Protein AF-A0A3C1W9D3-F1 (afdb_monomer)

Foldseek 3Di:
DDDDPVQVVQADVVLLVVLVVQCVVCVVVVNNVVSVVSSVVSVVVSVVRSVVVVVVVVVVVVVVVVPDPDDDDDDDDDDDDDDDDDDDDDDDDDDDDDDDDDDDDD

Nearest PDB structures (foldseek):
  2rn7-assembly1_A  TM=2.521E-01  e=1.476E+00  Shigella flexneri

Solvent-accessible surface area (backbone atoms only — not comparable to full-atom values): 7066 Å² total; per-residue (Å²): 139,81,84,55,80,91,45,56,90,51,52,58,66,68,60,56,50,48,43,50,51,50,30,52,50,23,47,74,72,71,39,44,70,60,20,50,56,49,35,54,50,53,50,49,53,50,50,51,50,25,49,54,52,52,52,53,53,55,49,54,55,52,56,61,62,70,68,61,76,79,91,77,81,90,81,89,84,89,84,82,86,86,75,90,84,82,82,77,91,81,90,80,92,83,82,88,88,85,89,86,83,92,80,91,79,134

Structure (mmCIF, N/CA/C/O backbone):
data_AF-A0A3C1W9D3-F1
#
_entry.id   AF-A0A3C1W9D3-F1
#
loop_
_atom_site.group_PDB
_atom_site.id
_atom_site.type_symbol
_atom_site.label_atom_id
_atom_site.label_alt_id
_atom_site.label_comp_id
_atom_site.label_asym_id
_atom_site.label_entity_id
_atom_site.label_seq_id
_atom_site.pdbx_PDB_ins_code
_atom_site.Cartn_x
_atom_site.Cartn_y
_atom_site.Cartn_z
_atom_site.occupancy
_atom_site.B_iso_or_equiv
_atom_site.auth_seq_id
_atom_site.auth_comp_id
_atom_site.auth_asym_id
_atom_site.auth_atom_id
_atom_site.pdbx_PDB_model_num
ATOM 1 N N . LEU A 1 1 ? -1.268 -9.320 5.713 1.00 67.69 1 LEU A N 1
ATOM 2 C CA . LEU A 1 1 ? -1.474 -8.924 4.299 1.00 67.69 1 LEU A CA 1
ATOM 3 C C . LEU A 1 1 ? -0.193 -9.245 3.542 1.00 67.69 1 LEU A C 1
ATOM 5 O O . LEU A 1 1 ? 0.868 -9.074 4.123 1.00 67.69 1 LEU A O 1
ATOM 9 N N . THR A 1 2 ? -0.279 -9.758 2.315 1.00 77.75 2 THR A N 1
ATOM 10 C CA . THR A 1 2 ? 0.886 -10.221 1.535 1.00 77.75 2 THR A CA 1
ATOM 11 C C . THR A 1 2 ? 0.907 -9.552 0.167 1.00 77.75 2 THR A C 1
ATOM 13 O O . THR A 1 2 ? -0.146 -9.408 -0.456 1.00 77.75 2 THR A O 1
ATOM 16 N N . SER A 1 3 ? 2.089 -9.179 -0.318 1.00 80.25 3 SER A N 1
ATOM 17 C CA . SER A 1 3 ? 2.308 -8.875 -1.733 1.00 80.25 3 SER A CA 1
ATOM 18 C C . SER A 1 3 ? 2.453 -10.180 -2.524 1.00 80.25 3 SER A C 1
ATOM 20 O O . SER A 1 3 ? 2.850 -11.212 -1.988 1.00 80.25 3 SER A O 1
ATOM 22 N N . GLY A 1 4 ? 2.075 -10.163 -3.802 1.00 84.06 4 GLY A N 1
ATOM 23 C CA . GLY A 1 4 ? 2.367 -11.277 -4.706 1.00 84.06 4 GLY A CA 1
ATOM 24 C C . GLY A 1 4 ? 3.779 -11.161 -5.282 1.00 84.06 4 GLY A C 1
ATOM 25 O O . GLY A 1 4 ? 4.247 -10.045 -5.512 1.00 84.06 4 GLY A O 1
ATOM 26 N N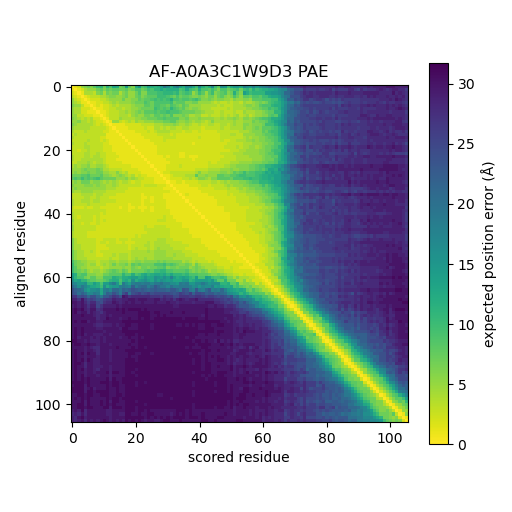 . TYR A 1 5 ? 4.406 -12.295 -5.612 1.00 83.56 5 TYR A N 1
ATOM 27 C CA . TYR A 1 5 ? 5.767 -12.373 -6.175 1.00 83.56 5 TYR A CA 1
ATOM 28 C C . TYR A 1 5 ? 6.025 -11.433 -7.364 1.00 83.56 5 TYR A C 1
ATOM 30 O O . TYR A 1 5 ? 7.128 -10.930 -7.533 1.00 83.56 5 TYR A O 1
ATOM 38 N N . ALA A 1 6 ? 5.009 -11.152 -8.187 1.00 83.94 6 ALA A N 1
ATOM 39 C CA . ALA A 1 6 ? 5.139 -10.248 -9.332 1.00 83.94 6 ALA A CA 1
ATOM 40 C C . ALA A 1 6 ? 5.396 -8.778 -8.943 1.00 83.94 6 ALA A C 1
ATOM 42 O O . ALA A 1 6 ? 5.896 -8.006 -9.758 1.00 83.94 6 ALA A O 1
ATOM 43 N N . LEU A 1 7 ? 5.024 -8.381 -7.724 1.00 83.25 7 LEU A N 1
ATOM 44 C CA . LEU A 1 7 ? 5.161 -7.014 -7.225 1.00 83.25 7 LEU A CA 1
ATOM 45 C C . LEU A 1 7 ? 6.369 -6.843 -6.298 1.00 83.25 7 LEU A C 1
ATOM 47 O O . LEU A 1 7 ? 6.851 -5.723 -6.169 1.00 83.25 7 LEU A O 1
ATOM 51 N N . GLU A 1 8 ? 6.874 -7.921 -5.689 1.00 86.38 8 GLU A N 1
ATOM 52 C CA . GLU A 1 8 ? 8.017 -7.882 -4.759 1.00 86.38 8 GLU A CA 1
ATOM 53 C C . GLU A 1 8 ? 9.234 -7.099 -5.280 1.00 86.38 8 GLU A C 1
ATOM 55 O O . GLU A 1 8 ? 9.779 -6.318 -4.505 1.00 86.38 8 GLU A O 1
ATOM 60 N N . PRO A 1 9 ? 9.641 -7.200 -6.565 1.00 85.69 9 PRO A N 1
ATOM 61 C CA . PRO A 1 9 ? 10.801 -6.455 -7.059 1.00 85.69 9 PRO A CA 1
ATOM 62 C C . PRO A 1 9 ? 10.592 -4.937 -7.141 1.00 85.69 9 PRO A C 1
ATOM 64 O O . PRO A 1 9 ? 11.556 -4.194 -7.304 1.00 85.69 9 PRO A O 1
ATOM 67 N N . PHE A 1 10 ? 9.339 -4.476 -7.105 1.00 84.19 10 PHE A N 1
ATOM 68 C CA . PHE A 1 10 ? 8.967 -3.083 -7.367 1.00 84.19 10 PHE A CA 1
ATOM 69 C C . PHE A 1 10 ? 8.366 -2.379 -6.151 1.00 84.19 10 PHE A C 1
ATOM 71 O O . PHE A 1 10 ? 8.265 -1.152 -6.142 1.00 84.19 10 PHE A O 1
ATOM 78 N N . LEU A 1 11 ? 7.932 -3.138 -5.146 1.00 85.62 11 LEU A N 1
ATOM 79 C CA . LEU A 1 11 ? 7.451 -2.593 -3.886 1.00 85.62 11 LEU A CA 1
ATOM 80 C C . LEU A 1 11 ? 8.640 -2.304 -2.977 1.00 85.62 11 LEU A C 1
ATOM 82 O O . LEU A 1 11 ? 9.527 -3.135 -2.824 1.00 85.62 11 LEU A O 1
ATOM 86 N N . VAL A 1 12 ? 8.619 -1.139 -2.335 1.00 87.62 12 VAL A N 1
ATOM 87 C CA . VAL A 1 12 ? 9.538 -0.824 -1.239 1.00 87.62 12 VAL A CA 1
ATOM 88 C C . VAL A 1 12 ? 8.990 -1.508 0.019 1.00 87.62 12 VAL A C 1
ATOM 90 O O . VAL A 1 12 ? 7.908 -1.110 0.471 1.00 87.62 12 VAL A O 1
ATOM 93 N N . PRO A 1 13 ? 9.663 -2.541 0.567 1.00 87.06 13 PRO A N 1
ATOM 94 C CA . PRO A 1 13 ? 9.137 -3.317 1.691 1.00 87.06 13 PRO A CA 1
ATOM 95 C C . PRO A 1 13 ? 8.798 -2.442 2.897 1.00 87.06 13 PRO A C 1
ATOM 97 O O . PRO A 1 13 ? 7.740 -2.602 3.496 1.00 87.06 13 PRO A O 1
ATOM 100 N N . GLU A 1 14 ? 9.643 -1.455 3.192 1.00 91.00 14 GLU A N 1
ATOM 101 C CA . GLU A 1 14 ? 9.478 -0.541 4.320 1.00 91.00 14 GLU A CA 1
ATOM 102 C C . GLU A 1 14 ? 8.217 0.318 4.179 1.00 91.00 14 GLU A C 1
ATOM 104 O O . GLU A 1 14 ? 7.515 0.552 5.159 1.00 91.00 14 GLU A O 1
ATOM 109 N N . SER A 1 15 ? 7.896 0.768 2.961 1.00 90.56 15 SER A N 1
ATOM 110 C CA . SER A 1 15 ? 6.687 1.558 2.705 1.00 90.56 15 SER A CA 1
ATOM 111 C C . SER A 1 15 ? 5.423 0.716 2.849 1.00 90.56 15 SER A C 1
ATOM 113 O O . SER A 1 15 ? 4.440 1.176 3.419 1.00 90.56 15 SER A O 1
ATOM 115 N N . TRP A 1 16 ? 5.451 -0.528 2.365 1.00 90.56 16 TRP A N 1
ATOM 116 C CA . TRP A 1 16 ? 4.333 -1.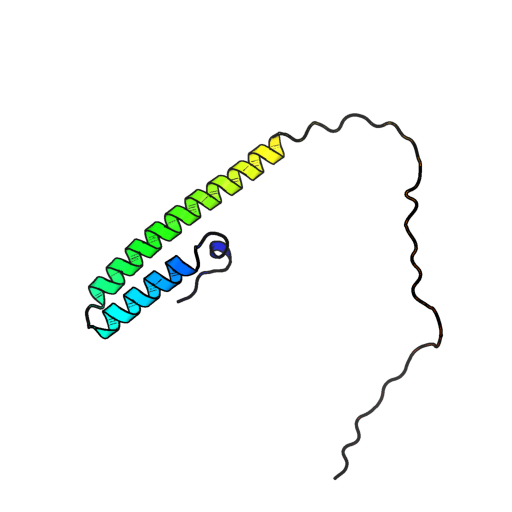455 2.530 1.00 90.56 16 TRP A CA 1
ATOM 117 C C . TRP A 1 16 ? 4.094 -1.806 4.005 1.00 90.56 16 TRP A C 1
ATOM 119 O O . TRP A 1 16 ? 2.957 -1.774 4.475 1.00 90.56 16 TRP A O 1
ATOM 129 N N . GLU A 1 17 ? 5.166 -2.099 4.743 1.00 92.75 17 GLU A N 1
ATOM 130 C CA . GLU A 1 17 ? 5.129 -2.386 6.179 1.00 92.75 17 GLU A CA 1
ATOM 131 C C . GLU A 1 17 ? 4.581 -1.189 6.972 1.00 92.75 17 GLU A C 1
ATOM 133 O O . GLU A 1 17 ? 3.702 -1.364 7.816 1.00 92.75 17 GLU A O 1
ATOM 138 N N . ALA A 1 18 ? 5.034 0.033 6.666 1.00 93.38 18 ALA A N 1
ATOM 139 C CA . ALA A 1 18 ? 4.567 1.251 7.327 1.00 93.38 18 ALA A CA 1
ATOM 140 C C . ALA A 1 18 ? 3.051 1.450 7.163 1.00 93.38 18 ALA A C 1
ATOM 142 O O . ALA A 1 18 ? 2.348 1.625 8.157 1.00 93.38 18 ALA A O 1
ATOM 143 N N . SER A 1 19 ? 2.520 1.314 5.942 1.00 93.00 19 SER A N 1
ATOM 144 C CA . SER A 1 19 ? 1.073 1.420 5.707 1.00 93.00 19 SER A CA 1
ATOM 145 C C . SER A 1 19 ? 0.274 0.349 6.467 1.00 93.00 19 SER A C 1
ATOM 147 O O . SER A 1 19 ? -0.842 0.607 6.922 1.00 93.00 19 SER A O 1
ATOM 149 N N . LEU A 1 20 ? 0.827 -0.857 6.650 1.00 94.06 20 LEU A N 1
ATOM 150 C CA . LEU A 1 20 ? 0.197 -1.900 7.469 1.00 94.06 20 LEU A CA 1
ATOM 151 C C . LEU A 1 20 ? 0.209 -1.567 8.963 1.00 94.06 20 LEU A C 1
ATOM 153 O O . LEU A 1 20 ? -0.771 -1.848 9.656 1.00 94.06 20 LEU A O 1
ATOM 157 N N . GLN A 1 21 ? 1.298 -0.985 9.460 1.00 95.31 21 GLN A N 1
ATOM 158 C CA . GLN A 1 21 ? 1.415 -0.567 10.856 1.00 95.31 21 GLN A CA 1
ATOM 159 C C . GLN A 1 21 ? 0.453 0.579 11.179 1.00 95.31 21 GLN A C 1
ATOM 161 O O . GLN A 1 21 ? -0.218 0.529 12.209 1.00 95.31 21 GLN A O 1
ATOM 166 N N . GLU A 1 22 ? 0.315 1.559 10.284 1.00 94.75 22 GLU A N 1
ATOM 167 C CA . GLU A 1 22 ? -0.667 2.638 10.428 1.00 94.75 22 GLU A CA 1
ATOM 168 C C . GLU A 1 22 ? -2.101 2.100 10.444 1.00 94.75 22 GLU A C 1
ATOM 170 O O . GLU A 1 22 ? -2.884 2.443 11.331 1.00 94.75 22 GLU A O 1
ATOM 175 N N . LEU A 1 23 ? -2.436 1.174 9.536 1.00 95.81 23 LEU A N 1
ATOM 176 C CA . LEU A 1 23 ? -3.737 0.505 9.550 1.00 95.81 23 LEU A CA 1
ATOM 177 C C . LEU A 1 23 ? -3.987 -0.215 10.883 1.00 95.81 23 LEU A C 1
ATOM 179 O O . LEU A 1 23 ? -5.077 -0.108 11.446 1.00 95.81 23 LEU A O 1
ATOM 183 N N . ALA A 1 24 ? -2.991 -0.943 11.394 1.00 95.06 24 ALA A N 1
ATOM 184 C CA . ALA A 1 24 ? -3.102 -1.649 12.666 1.00 95.06 24 ALA A CA 1
ATOM 185 C C . ALA A 1 24 ? -3.315 -0.684 13.845 1.00 95.06 24 ALA A C 1
ATOM 187 O O . ALA A 1 24 ? -4.146 -0.966 14.711 1.00 95.06 24 ALA A O 1
ATOM 188 N N . ALA A 1 25 ? -2.630 0.464 13.851 1.00 95.81 25 ALA A N 1
ATOM 189 C CA . ALA A 1 25 ? -2.822 1.512 14.850 1.00 95.81 25 ALA A CA 1
ATOM 190 C C . ALA A 1 25 ? -4.252 2.077 14.802 1.00 95.81 25 ALA A C 1
ATOM 192 O O . ALA A 1 25 ? -4.952 2.064 15.812 1.00 95.81 25 ALA A O 1
ATOM 193 N N . CYS A 1 26 ? -4.747 2.442 13.614 1.00 96.00 26 CYS A N 1
ATOM 194 C CA . CYS A 1 26 ? -6.115 2.942 13.452 1.00 96.00 26 CYS A CA 1
ATOM 195 C C . CYS A 1 26 ? -7.182 1.920 13.869 1.00 96.00 26 CYS A C 1
ATOM 197 O O . CYS A 1 26 ? -8.235 2.299 14.384 1.00 96.00 26 CYS A O 1
ATOM 199 N N . VAL A 1 27 ? -6.939 0.624 13.649 1.00 93.00 27 VAL A N 1
ATOM 200 C CA . VAL A 1 27 ? -7.827 -0.440 14.143 1.00 93.00 27 VAL A CA 1
ATOM 201 C C . VAL A 1 27 ? -7.820 -0.484 15.673 1.00 93.00 27 VAL A C 1
ATOM 203 O O . VAL A 1 27 ? -8.891 -0.603 16.268 1.00 93.00 27 VAL A O 1
ATOM 206 N N . GLY A 1 28 ? -6.650 -0.346 16.305 1.00 93.38 28 GLY A N 1
ATOM 207 C CA . GLY A 1 28 ? -6.510 -0.260 17.763 1.00 93.38 28 GLY A CA 1
ATOM 208 C C . GLY A 1 28 ? -7.257 0.929 18.378 1.00 93.38 28 GLY A C 1
ATOM 209 O O . GLY A 1 28 ? -7.881 0.779 19.426 1.00 93.38 28 GLY A O 1
ATOM 210 N N . ASP A 1 29 ? -7.279 2.063 17.676 1.00 95.50 29 ASP A N 1
ATOM 211 C CA . ASP A 1 29 ? -7.930 3.305 1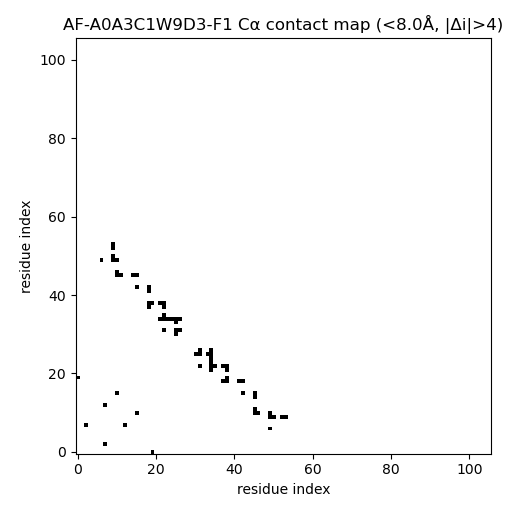8.116 1.00 95.50 29 ASP A CA 1
ATOM 212 C C . ASP A 1 29 ? -9.426 3.393 17.739 1.00 95.50 29 ASP A C 1
ATOM 214 O O . ASP A 1 29 ? -10.093 4.396 17.998 1.00 95.50 29 ASP A O 1
ATOM 218 N N . GLY A 1 30 ? -9.992 2.353 17.112 1.00 95.06 30 GLY A N 1
ATOM 219 C CA . GLY A 1 30 ? -11.394 2.330 16.669 1.00 95.06 30 GLY A CA 1
ATOM 220 C C . GLY A 1 30 ? -11.685 3.165 15.412 1.00 95.06 30 GLY A C 1
ATOM 221 O O . GLY A 1 30 ? -12.833 3.230 14.964 1.00 95.06 30 GLY A O 1
ATOM 222 N N . GLN A 1 31 ? -10.661 3.747 14.786 1.00 96.00 31 GLN A N 1
ATOM 223 C CA . GLN A 1 31 ? -10.729 4.541 13.553 1.00 96.00 31 GLN A CA 1
ATOM 224 C C . GLN A 1 31 ? -10.550 3.679 12.290 1.00 96.00 31 GLN A C 1
ATOM 226 O O . GLN A 1 31 ? -9.885 4.072 11.332 1.00 96.00 31 GLN A O 1
ATOM 231 N N . TRP A 1 32 ? -11.163 2.491 12.250 1.00 94.38 32 TRP A N 1
ATOM 232 C CA . TRP A 1 32 ? -10.927 1.511 11.178 1.00 94.38 32 TRP A CA 1
ATOM 233 C C . TRP A 1 32 ? -11.248 2.045 9.771 1.00 94.38 32 TRP A C 1
ATOM 235 O O . TRP A 1 32 ? -10.540 1.723 8.821 1.00 94.38 32 TRP A O 1
ATOM 245 N N . ASN A 1 33 ? -12.289 2.876 9.629 1.00 96.44 33 ASN A N 1
ATOM 246 C CA . ASN A 1 33 ? -12.675 3.467 8.342 1.00 96.44 33 ASN A CA 1
ATOM 247 C C . ASN A 1 33 ? -11.596 4.411 7.800 1.00 96.44 33 ASN A C 1
ATOM 249 O O . ASN A 1 33 ? -11.296 4.393 6.608 1.00 96.44 33 ASN A O 1
ATOM 253 N N . GLU A 1 34 ? -11.029 5.238 8.676 1.00 95.44 34 GLU A N 1
ATOM 254 C CA . GLU A 1 34 ? -9.993 6.205 8.321 1.00 95.44 34 GLU A CA 1
ATOM 255 C C . GLU A 1 34 ? -8.680 5.491 8.006 1.00 95.44 34 GLU A C 1
ATOM 257 O O . GLU A 1 34 ? -8.101 5.729 6.947 1.00 95.44 34 GLU A O 1
ATOM 262 N N . GLY A 1 35 ? -8.289 4.528 8.847 1.00 96.50 35 GLY A N 1
ATOM 263 C CA . GLY A 1 35 ? -7.116 3.689 8.607 1.00 96.50 35 GLY A CA 1
ATOM 264 C C . GLY A 1 35 ? -7.211 2.902 7.303 1.00 96.50 35 GLY A C 1
ATOM 265 O O . GLY A 1 35 ? -6.261 2.874 6.527 1.00 96.50 35 GLY A O 1
ATOM 266 N N . LEU A 1 36 ? -8.373 2.310 7.003 1.00 96.62 36 LEU A N 1
ATOM 267 C CA . LEU A 1 36 ? -8.583 1.596 5.743 1.00 96.62 36 LEU A CA 1
ATOM 268 C C . LEU A 1 36 ? -8.516 2.542 4.538 1.00 96.62 36 LEU A C 1
ATOM 270 O O . LEU A 1 36 ? -7.914 2.200 3.522 1.00 96.62 36 LEU A O 1
ATOM 274 N N . ALA A 1 37 ? -9.114 3.731 4.637 1.00 97.25 37 ALA A N 1
ATOM 275 C CA . ALA A 1 37 ? -9.063 4.722 3.568 1.00 97.25 37 ALA A CA 1
ATOM 276 C C . ALA A 1 37 ? -7.631 5.227 3.312 1.00 97.25 37 ALA A C 1
ATOM 278 O O . ALA A 1 37 ? -7.251 5.388 2.149 1.00 97.25 37 ALA A O 1
ATOM 279 N N . GLY A 1 38 ? -6.849 5.449 4.373 1.00 96.38 38 GLY A N 1
ATOM 280 C CA . GLY A 1 38 ? -5.425 5.789 4.299 1.00 96.38 38 GLY A CA 1
ATOM 281 C C . GLY A 1 38 ? -4.619 4.673 3.644 1.00 96.38 38 GLY A C 1
ATOM 282 O O . GLY A 1 38 ? -4.044 4.871 2.578 1.00 96.38 38 GLY A O 1
ATOM 283 N N . PHE A 1 39 ? -4.721 3.456 4.180 1.00 95.94 39 PHE A N 1
ATOM 284 C CA . PHE A 1 39 ? -4.035 2.279 3.650 1.00 95.94 39 PHE A CA 1
ATOM 285 C C . PHE A 1 39 ? -4.300 2.043 2.156 1.00 95.94 39 PHE A C 1
ATOM 287 O O . PHE A 1 39 ? -3.378 1.758 1.390 1.00 95.94 39 PHE A O 1
ATOM 294 N N . LEU A 1 4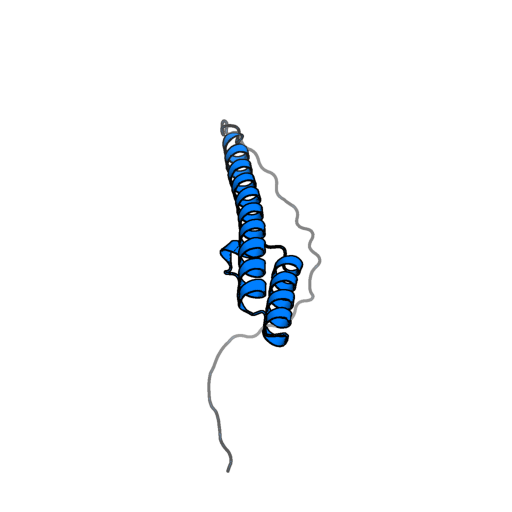0 ? -5.555 2.166 1.709 1.00 96.00 40 LEU A N 1
ATOM 295 C CA . LEU A 1 40 ? -5.911 1.996 0.297 1.00 96.00 40 LEU A CA 1
ATOM 296 C C . LEU A 1 40 ? -5.325 3.101 -0.590 1.00 96.00 40 LEU A C 1
ATOM 298 O O . LEU A 1 40 ? -4.965 2.835 -1.740 1.00 96.00 40 LEU A O 1
ATOM 302 N N . ARG A 1 41 ? -5.226 4.331 -0.076 1.00 97.12 41 ARG A N 1
ATOM 303 C CA . ARG A 1 41 ? -4.596 5.449 -0.783 1.00 97.12 41 ARG A CA 1
ATOM 304 C C . ARG A 1 41 ? -3.097 5.213 -0.941 1.00 97.12 41 ARG A C 1
ATOM 306 O O . ARG A 1 41 ? -2.606 5.290 -2.064 1.00 97.12 41 ARG A O 1
ATOM 313 N N . ASP A 1 42 ? -2.415 4.845 0.134 1.00 94.62 42 ASP A N 1
ATOM 314 C CA . ASP A 1 42 ? -0.973 4.593 0.109 1.00 94.62 42 ASP A CA 1
ATOM 315 C C . ASP A 1 42 ? -0.642 3.395 -0.780 1.00 94.62 42 ASP A C 1
ATOM 317 O O . ASP A 1 42 ? 0.255 3.455 -1.620 1.00 94.62 42 ASP A O 1
ATOM 321 N N . SER A 1 43 ? -1.444 2.329 -0.684 1.00 93.00 43 SER A N 1
ATOM 322 C CA . SER A 1 43 ? -1.323 1.151 -1.546 1.00 93.00 43 SER A CA 1
ATOM 323 C C . SER A 1 43 ? -1.474 1.515 -3.022 1.00 93.00 43 SER A C 1
ATOM 325 O O . SER A 1 43 ? -0.709 1.036 -3.859 1.00 93.00 43 SER A O 1
ATOM 327 N N . ARG A 1 44 ? -2.438 2.377 -3.371 1.00 95.00 44 ARG A N 1
ATOM 328 C CA . ARG A 1 44 ? -2.610 2.865 -4.746 1.00 95.00 44 ARG A CA 1
ATOM 329 C C . ARG A 1 44 ? -1.369 3.612 -5.223 1.00 95.00 44 ARG A C 1
ATOM 331 O O . ARG A 1 44 ? -0.940 3.394 -6.357 1.00 95.00 44 ARG A O 1
ATOM 338 N N . ASP A 1 45 ? -0.813 4.488 -4.398 1.00 94.12 45 ASP A N 1
ATOM 339 C CA . ASP A 1 45 ? 0.331 5.318 -4.777 1.00 94.12 45 ASP A CA 1
ATOM 340 C C . ASP A 1 45 ? 1.598 4.458 -4.937 1.00 94.12 45 ASP A C 1
ATOM 342 O O . ASP A 1 45 ? 2.307 4.575 -5.943 1.00 94.12 45 ASP A O 1
ATOM 346 N N . LEU A 1 46 ? 1.807 3.494 -4.036 1.00 92.06 46 LEU A N 1
ATOM 347 C CA . LEU A 1 46 ? 2.893 2.516 -4.107 1.00 92.06 46 LEU A CA 1
ATOM 348 C C . LEU A 1 46 ? 2.789 1.638 -5.365 1.00 92.06 46 LEU A C 1
ATOM 350 O O . LEU A 1 46 ? 3.762 1.492 -6.105 1.00 92.06 46 LEU A O 1
ATOM 354 N N . LEU A 1 47 ? 1.596 1.113 -5.669 1.00 92.12 47 LEU A N 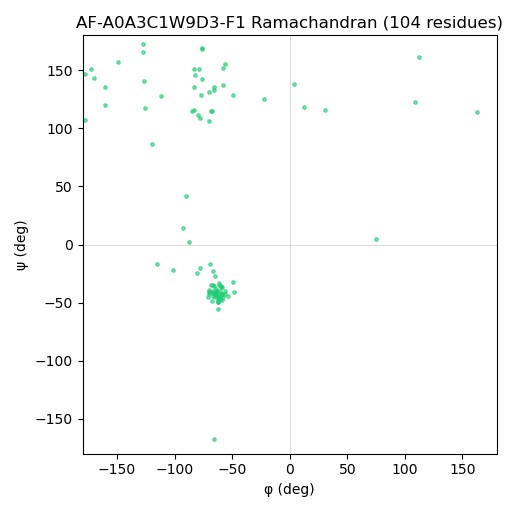1
ATOM 355 C CA . LEU A 1 47 ? 1.348 0.318 -6.878 1.00 92.12 47 LEU A CA 1
ATOM 356 C C . LEU A 1 47 ? 1.488 1.142 -8.162 1.00 92.12 47 LEU A C 1
ATOM 358 O O . LEU A 1 47 ? 1.968 0.633 -9.175 1.00 92.12 47 LEU A O 1
ATOM 362 N N . SER A 1 48 ? 1.095 2.416 -8.136 1.00 93.75 48 SER A N 1
ATOM 363 C CA . SER A 1 48 ? 1.257 3.319 -9.280 1.00 93.75 48 SER A CA 1
ATOM 364 C C . SER A 1 48 ? 2.735 3.570 -9.573 1.00 93.75 48 SER A C 1
ATOM 366 O O . SER A 1 48 ? 3.153 3.503 -10.731 1.00 93.75 48 SER A O 1
ATOM 368 N N . SER A 1 49 ? 3.536 3.782 -8.525 1.00 91.62 49 SER A N 1
ATOM 369 C CA . SER A 1 49 ? 4.992 3.904 -8.628 1.00 91.62 49 SER A CA 1
ATOM 370 C C . SER A 1 49 ? 5.630 2.617 -9.158 1.00 91.62 49 SER A C 1
ATOM 372 O O . SER A 1 49 ? 6.359 2.648 -10.152 1.00 91.62 49 SER A O 1
ATOM 374 N N . ALA A 1 50 ? 5.271 1.465 -8.584 1.00 90.69 50 ALA A N 1
ATOM 375 C CA . ALA A 1 50 ? 5.734 0.158 -9.042 1.00 90.69 50 ALA A CA 1
ATOM 376 C C . ALA A 1 50 ? 5.400 -0.086 -10.525 1.00 90.69 50 ALA A C 1
ATOM 378 O O . ALA A 1 50 ? 6.249 -0.534 -11.294 1.00 90.69 50 ALA A O 1
ATOM 379 N N . CYS A 1 51 ? 4.188 0.273 -10.963 1.00 90.94 51 CYS A N 1
ATOM 380 C CA . CYS A 1 51 ? 3.775 0.159 -12.362 1.00 90.94 51 CYS A CA 1
ATOM 381 C C . CYS A 1 51 ? 4.602 1.064 -13.285 1.00 90.94 51 CYS A C 1
ATOM 383 O O . CYS A 1 51 ? 5.008 0.638 -14.369 1.00 90.94 51 CYS A O 1
ATOM 385 N N . TYR A 1 52 ? 4.877 2.300 -12.861 1.00 91.81 52 TYR A N 1
ATOM 386 C CA . TYR A 1 52 ? 5.732 3.219 -13.608 1.00 91.81 52 TYR A CA 1
ATOM 387 C C . TYR A 1 52 ? 7.146 2.652 -13.790 1.00 91.81 52 TYR A C 1
ATOM 389 O O . TYR A 1 52 ? 7.659 2.624 -14.912 1.00 91.81 52 TYR A O 1
ATOM 397 N N . VAL A 1 53 ? 7.747 2.131 -12.717 1.00 90.00 53 VAL A N 1
ATOM 398 C CA . VAL A 1 53 ? 9.071 1.495 -12.755 1.00 90.00 53 VAL A CA 1
ATOM 399 C C . VAL A 1 53 ? 9.057 0.265 -13.665 1.00 90.00 53 VAL A C 1
ATOM 401 O O . VAL A 1 53 ? 9.881 0.172 -14.575 1.00 90.00 53 VAL A O 1
ATOM 404 N N . ALA A 1 54 ? 8.081 -0.631 -13.502 1.00 89.56 54 ALA A N 1
ATOM 405 C CA . ALA A 1 54 ? 7.956 -1.842 -14.311 1.00 89.56 54 ALA A CA 1
ATOM 406 C C . ALA A 1 54 ? 7.828 -1.540 -15.815 1.00 89.56 54 ALA A C 1
ATOM 408 O O . ALA A 1 54 ? 8.492 -2.177 -16.633 1.00 89.56 54 ALA A O 1
ATOM 409 N N . ARG A 1 55 ? 7.035 -0.526 -16.195 1.00 91.00 55 ARG A N 1
ATOM 410 C CA . ARG A 1 55 ? 6.931 -0.080 -17.597 1.00 91.00 55 ARG A CA 1
ATOM 411 C C . ARG A 1 55 ? 8.267 0.410 -18.138 1.00 91.00 55 ARG A C 1
ATOM 413 O O . ARG A 1 55 ? 8.625 0.074 -19.263 1.00 91.00 55 ARG A O 1
ATOM 420 N N . ARG A 1 56 ? 9.009 1.177 -17.339 1.00 89.81 56 ARG A N 1
ATOM 421 C CA . ARG A 1 56 ? 10.307 1.715 -17.752 1.00 89.81 56 ARG A CA 1
ATOM 422 C C . ARG A 1 56 ? 11.348 0.613 -17.949 1.00 89.81 56 ARG A C 1
ATOM 424 O O . ARG A 1 56 ? 12.090 0.653 -18.924 1.00 89.81 56 ARG A O 1
ATOM 431 N N . HIS A 1 57 ? 11.360 -0.389 -17.069 1.00 86.56 57 HIS A N 1
ATOM 432 C CA . HIS A 1 57 ? 12.197 -1.579 -17.231 1.00 86.56 57 HIS A CA 1
ATOM 433 C C . HIS A 1 57 ? 11.837 -2.363 -18.497 1.00 86.56 57 HIS A C 1
ATOM 435 O O . HIS A 1 57 ? 12.727 -2.731 -19.260 1.00 86.56 57 HIS A O 1
ATOM 441 N N . ALA A 1 58 ? 10.545 -2.582 -18.757 1.00 86.62 58 ALA A N 1
ATOM 442 C CA . ALA A 1 58 ? 10.097 -3.279 -19.961 1.00 86.62 58 ALA A CA 1
ATOM 443 C C . ALA A 1 58 ? 10.518 -2.547 -21.246 1.00 86.62 58 ALA A C 1
ATOM 445 O O . ALA A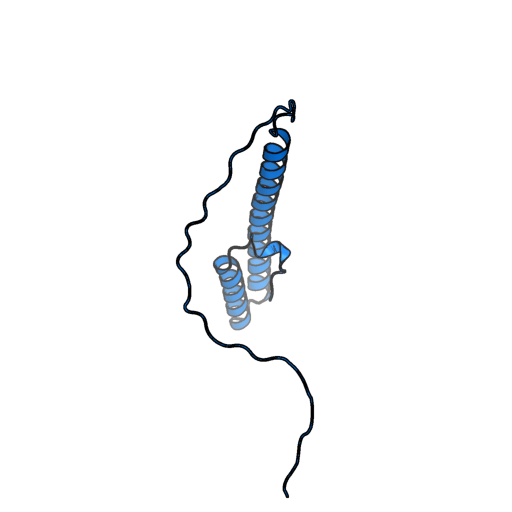 1 58 ? 10.959 -3.186 -22.198 1.00 86.62 58 ALA A O 1
ATOM 446 N N . GLN A 1 59 ? 10.433 -1.214 -21.258 1.00 87.88 59 GLN A N 1
ATOM 447 C CA . GLN A 1 59 ? 10.859 -0.401 -22.394 1.00 87.88 59 GLN A CA 1
ATOM 448 C C . GLN A 1 59 ? 12.377 -0.463 -22.612 1.00 87.88 59 GLN A C 1
ATOM 450 O O . GLN A 1 59 ? 12.816 -0.710 -23.729 1.00 87.88 59 GLN A O 1
ATOM 455 N N . ALA A 1 60 ? 13.177 -0.356 -21.546 1.00 84.25 60 ALA A N 1
ATOM 456 C CA . ALA A 1 60 ? 14.632 -0.477 -21.642 1.00 84.25 60 ALA A CA 1
ATOM 457 C C . ALA A 1 60 ? 15.081 -1.838 -22.210 1.00 84.25 60 ALA A C 1
ATOM 459 O O . ALA A 1 60 ? 16.045 -1.908 -22.969 1.00 84.25 60 ALA A O 1
ATOM 460 N N . HIS A 1 61 ? 14.369 -2.922 -21.885 1.00 78.06 61 HIS A N 1
ATOM 461 C CA . HIS A 1 61 ? 14.629 -4.237 -22.477 1.00 78.06 61 HIS A CA 1
ATOM 462 C C . HIS A 1 61 ? 14.278 -4.311 -23.969 1.00 78.06 61 HIS A C 1
ATOM 464 O O . HIS A 1 61 ? 14.975 -5.003 -24.708 1.00 78.06 61 HIS A O 1
ATOM 470 N N . GLN A 1 62 ? 13.232 -3.611 -24.419 1.00 76.38 62 GLN A N 1
ATOM 471 C CA . GLN A 1 62 ? 12.872 -3.548 -25.841 1.00 76.38 62 GLN A CA 1
ATOM 472 C C . GLN A 1 62 ? 13.892 -2.736 -26.643 1.00 76.38 62 GLN A C 1
ATOM 474 O O . GLN A 1 62 ? 14.320 -3.182 -27.706 1.00 76.38 62 GLN A O 1
ATOM 479 N N . ASP A 1 63 ? 14.335 -1.596 -26.110 1.00 74.19 63 ASP A N 1
ATOM 480 C CA . ASP A 1 63 ? 15.341 -0.752 -26.761 1.00 74.19 63 ASP A CA 1
ATOM 481 C C . ASP A 1 63 ? 16.685 -1.495 -26.884 1.00 74.19 63 ASP A C 1
ATOM 483 O O . ASP A 1 63 ? 17.271 -1.541 -27.964 1.00 74.19 63 ASP A O 1
ATOM 487 N N . ALA A 1 64 ? 17.115 -2.197 -25.827 1.00 72.06 64 ALA A N 1
ATOM 488 C CA . ALA A 1 64 ? 18.339 -3.002 -25.844 1.00 72.06 64 ALA A CA 1
ATOM 489 C C . ALA A 1 64 ? 18.291 -4.199 -26.817 1.00 72.06 64 ALA A C 1
ATOM 491 O O . ALA A 1 64 ? 19.334 -4.642 -27.296 1.00 72.06 64 ALA A O 1
ATOM 492 N N . GLN A 1 65 ? 17.105 -4.743 -27.120 1.00 61.16 65 GLN A N 1
ATOM 493 C CA . GLN A 1 65 ? 16.948 -5.804 -28.125 1.00 61.16 65 GLN A CA 1
ATOM 494 C C . GLN A 1 65 ? 16.929 -5.272 -29.564 1.00 61.16 65 GLN A C 1
ATOM 496 O O . GLN A 1 65 ? 17.271 -6.011 -30.485 1.00 61.16 65 GLN A O 1
ATOM 501 N N . SER A 1 66 ? 16.556 -4.006 -29.765 1.00 56.81 66 SER A N 1
ATOM 502 C CA . SER A 1 66 ? 16.519 -3.367 -31.086 1.00 56.81 66 SER A CA 1
ATOM 503 C C . SER A 1 66 ? 17.913 -2.944 -31.582 1.00 56.81 66 SER A C 1
ATOM 505 O O . SER A 1 66 ? 18.127 -2.801 -32.783 1.00 56.81 66 SER A O 1
ATOM 507 N N . GLU A 1 67 ? 18.888 -2.797 -30.677 1.00 55.06 67 GLU A N 1
ATOM 508 C CA . GLU A 1 67 ? 20.276 -2.415 -30.992 1.00 55.06 67 GLU A CA 1
ATOM 509 C C . GLU A 1 67 ? 21.235 -3.603 -31.204 1.00 55.06 67 GLU A C 1
ATOM 511 O O . GLU A 1 67 ? 22.451 -3.412 -31.238 1.00 55.06 67 GLU A O 1
ATOM 516 N N . ALA A 1 68 ? 20.738 -4.835 -31.372 1.00 51.94 68 ALA A N 1
ATOM 517 C CA . ALA A 1 68 ? 21.597 -5.952 -31.765 1.00 51.94 68 ALA A CA 1
ATOM 518 C C . ALA A 1 68 ? 22.102 -5.739 -33.211 1.00 51.94 68 ALA A C 1
ATOM 520 O O . ALA A 1 68 ? 21.293 -5.762 -34.144 1.00 51.94 68 ALA A O 1
ATOM 521 N N . PRO A 1 69 ? 23.417 -5.548 -33.448 1.00 47.28 69 PRO A N 1
ATOM 522 C CA . PRO A 1 69 ? 23.947 -5.434 -34.798 1.00 47.28 69 PRO A CA 1
ATOM 523 C C . PRO A 1 69 ? 23.766 -6.775 -35.508 1.00 47.28 69 PRO A C 1
ATOM 525 O O . PRO A 1 69 ? 24.073 -7.832 -34.948 1.00 47.28 69 PRO A O 1
ATOM 528 N N . GLY A 1 70 ? 23.260 -6.720 -36.739 1.00 46.34 70 GLY A N 1
ATOM 529 C CA . GLY A 1 70 ? 23.085 -7.881 -37.599 1.00 46.34 70 GLY A CA 1
ATOM 530 C C . GLY A 1 70 ? 24.355 -8.725 -37.665 1.00 46.34 70 GLY A C 1
ATOM 531 O O . GLY A 1 70 ? 25.450 -8.228 -37.918 1.00 46.34 70 GLY A O 1
ATOM 532 N N . THR A 1 71 ? 24.192 -10.018 -37.422 1.00 48.09 71 THR A N 1
ATOM 533 C CA . THR A 1 71 ? 25.226 -11.028 -37.611 1.00 48.09 71 THR A CA 1
ATOM 534 C C . THR A 1 71 ? 25.464 -11.199 -39.113 1.00 48.09 71 THR A C 1
ATOM 536 O O . THR A 1 71 ? 24.626 -11.748 -39.821 1.00 48.09 71 THR A O 1
ATOM 539 N N . SER A 1 72 ? 26.593 -10.688 -39.596 1.00 47.97 72 SER A N 1
ATOM 540 C CA . SER A 1 72 ? 27.221 -10.970 -40.895 1.00 47.97 72 SER A CA 1
ATOM 541 C C . SER A 1 72 ? 28.680 -10.519 -40.702 1.00 47.97 72 SER A C 1
ATOM 543 O O . SER A 1 72 ? 28.888 -9.380 -40.308 1.00 47.97 72 SER A O 1
ATOM 545 N N . GLU A 1 73 ? 29.745 -11.307 -40.818 1.00 43.56 73 GLU A N 1
ATOM 546 C CA . GLU A 1 73 ? 30.014 -12.515 -41.590 1.00 43.56 73 GLU A CA 1
ATOM 547 C C . GLU A 1 73 ? 31.024 -13.418 -40.846 1.00 43.56 73 GLU A C 1
ATOM 549 O O . GLU A 1 73 ? 31.800 -12.978 -39.997 1.00 43.56 73 GLU A O 1
ATOM 554 N N . ASP A 1 74 ? 30.966 -14.695 -41.205 1.00 43.75 74 ASP A N 1
ATOM 555 C CA . ASP A 1 74 ? 31.886 -15.797 -40.923 1.00 43.75 74 ASP A CA 1
ATOM 556 C C . ASP A 1 74 ? 33.314 -15.499 -41.437 1.00 43.75 74 ASP A C 1
ATOM 558 O O . ASP A 1 74 ? 33.432 -14.982 -42.538 1.00 43.75 74 ASP A O 1
ATOM 562 N N . PHE A 1 75 ? 34.370 -15.803 -40.662 1.00 41.12 75 PHE A N 1
ATOM 563 C CA . PHE A 1 75 ? 35.638 -16.434 -41.103 1.00 41.12 75 PHE A CA 1
ATOM 564 C C . PHE A 1 75 ? 36.591 -16.677 -39.900 1.00 41.12 75 PHE A C 1
ATOM 566 O O . PHE A 1 75 ? 37.150 -15.758 -39.309 1.00 41.12 75 PHE A O 1
ATOM 573 N N . GLN A 1 76 ? 36.690 -17.967 -39.553 1.00 44.09 76 GLN A N 1
ATOM 574 C CA . GLN A 1 76 ? 37.721 -18.778 -38.867 1.00 44.09 76 GLN A CA 1
ATOM 575 C C . GLN A 1 76 ? 39.009 -18.129 -38.297 1.00 44.09 76 GLN A C 1
ATOM 577 O O . GLN A 1 76 ? 39.711 -17.412 -38.995 1.00 44.09 76 GLN A O 1
ATOM 582 N N . GLU A 1 77 ? 39.438 -18.546 -37.090 1.00 36.03 77 GLU A N 1
ATOM 583 C CA . GLU A 1 77 ? 40.481 -19.589 -36.891 1.00 36.03 77 GLU A CA 1
ATOM 584 C C . GLU A 1 77 ? 41.081 -19.574 -35.456 1.00 36.03 77 GLU A C 1
ATOM 586 O O . GLU A 1 77 ? 41.731 -18.630 -35.025 1.00 36.03 77 GLU A O 1
ATOM 591 N N . VAL A 1 78 ? 40.811 -20.659 -34.717 1.00 42.75 78 VAL A N 1
ATOM 592 C CA . VAL A 1 78 ? 41.649 -21.392 -33.738 1.00 42.75 78 VAL A CA 1
ATOM 593 C C . VAL A 1 78 ? 42.714 -20.627 -32.920 1.00 42.75 78 VAL A C 1
ATOM 595 O O . VAL A 1 78 ? 43.777 -20.283 -33.420 1.00 42.75 78 VAL A O 1
ATOM 598 N N . THR A 1 79 ? 42.544 -20.581 -31.589 1.00 39.94 79 THR A N 1
ATOM 599 C CA . THR A 1 79 ? 43.493 -21.190 -30.618 1.00 39.94 79 THR A CA 1
ATOM 600 C C . THR A 1 79 ? 42.941 -21.196 -29.179 1.00 39.94 79 THR A C 1
ATOM 602 O O . THR A 1 79 ? 42.209 -20.312 -28.752 1.00 39.94 79 THR A O 1
ATOM 605 N N . SER A 1 80 ? 43.263 -22.274 -28.465 1.00 37.84 80 SER A N 1
ATOM 606 C CA . SER A 1 80 ? 42.708 -22.786 -27.203 1.00 37.84 80 SER A CA 1
ATOM 607 C C . SER A 1 80 ? 42.755 -21.854 -25.978 1.00 37.84 80 SER A C 1
ATOM 609 O O . SER A 1 80 ? 43.736 -21.131 -25.809 1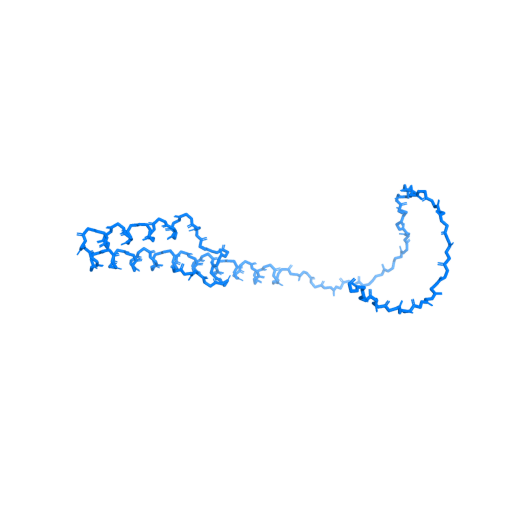.00 37.84 80 SER A O 1
ATOM 611 N N . PRO A 1 81 ? 41.818 -21.977 -25.013 1.00 43.75 81 PRO A N 1
ATOM 612 C CA . PRO A 1 81 ? 42.011 -21.420 -23.682 1.00 43.75 81 PRO A CA 1
ATOM 613 C C . PRO A 1 81 ? 42.792 -22.407 -22.796 1.00 43.75 81 PRO A C 1
ATOM 615 O O . PRO A 1 81 ? 42.317 -23.493 -22.463 1.00 43.75 81 PRO A O 1
ATOM 618 N N . VAL A 1 82 ? 44.002 -22.014 -22.395 1.00 38.12 82 VAL A N 1
ATOM 619 C CA . VAL A 1 82 ? 44.743 -22.640 -21.290 1.00 38.12 82 VAL A CA 1
ATOM 620 C C . VAL A 1 82 ? 44.002 -22.326 -19.986 1.00 38.12 82 VAL A C 1
ATOM 622 O O . VAL A 1 82 ? 43.897 -21.168 -19.589 1.00 38.12 82 VAL A O 1
ATOM 625 N N . GLN A 1 83 ? 43.472 -23.357 -19.326 1.00 53.88 83 GLN A N 1
ATOM 626 C CA . GLN A 1 83 ? 42.921 -23.255 -17.974 1.00 53.88 83 GLN A CA 1
ATOM 627 C C . GLN A 1 83 ? 44.048 -23.181 -16.928 1.00 53.88 83 GLN A C 1
ATOM 629 O O . GLN A 1 83 ? 45.038 -23.906 -17.057 1.00 53.88 83 GLN A O 1
ATOM 634 N N . PRO A 1 84 ? 43.905 -22.392 -15.847 1.00 40.22 84 PRO A N 1
ATOM 635 C CA . PRO A 1 84 ? 44.758 -22.532 -14.677 1.00 40.22 84 PRO A CA 1
ATOM 636 C C . PRO A 1 84 ? 44.295 -23.738 -13.843 1.00 40.22 84 PRO A C 1
ATOM 638 O O . PRO A 1 84 ? 43.242 -23.716 -13.209 1.00 40.22 84 PRO A O 1
ATOM 641 N N . SER A 1 85 ? 45.101 -24.800 -13.856 1.00 36.78 85 SER A N 1
ATOM 642 C CA . SER A 1 85 ? 44.986 -25.945 -12.951 1.00 36.78 85 SER A CA 1
ATOM 643 C C . SER A 1 85 ? 45.678 -25.626 -11.623 1.00 36.78 85 SER A C 1
ATOM 645 O O . SER A 1 85 ? 46.895 -25.464 -11.586 1.00 36.78 85 SER A O 1
ATOM 647 N N . CYS A 1 86 ? 44.909 -25.578 -10.534 1.00 35.62 86 CYS A N 1
ATOM 648 C CA . CYS A 1 86 ? 45.401 -25.835 -9.179 1.00 35.62 86 CYS A CA 1
ATOM 649 C C . CYS A 1 86 ? 44.630 -27.035 -8.616 1.00 35.62 86 CYS A C 1
ATOM 651 O O . CYS A 1 86 ? 43.575 -26.917 -8.001 1.00 35.62 86 CYS A O 1
ATOM 653 N N . ILE A 1 87 ? 45.188 -28.192 -8.949 1.00 49.34 87 ILE A N 1
ATOM 654 C CA . ILE A 1 87 ? 45.008 -29.558 -8.450 1.00 49.34 87 ILE A CA 1
ATOM 655 C C . ILE A 1 87 ? 44.434 -29.651 -7.011 1.00 49.34 87 ILE A C 1
ATOM 657 O O . ILE A 1 87 ? 45.062 -29.145 -6.078 1.00 49.34 87 ILE A O 1
ATOM 661 N N . PRO A 1 88 ? 43.319 -30.378 -6.788 1.00 41.97 88 PRO A N 1
ATOM 662 C CA . PRO A 1 88 ? 42.989 -30.992 -5.500 1.00 41.97 88 PRO A CA 1
ATOM 663 C C . PRO A 1 88 ? 43.732 -32.338 -5.336 1.00 41.97 88 PRO A C 1
ATOM 665 O O . PRO A 1 88 ? 43.926 -33.041 -6.330 1.00 41.97 88 PRO A O 1
ATOM 668 N N . PRO A 1 89 ? 44.160 -32.740 -4.123 1.00 49.91 89 PRO A N 1
ATOM 669 C CA . PRO A 1 89 ? 44.832 -34.021 -3.937 1.00 49.91 89 PRO A CA 1
ATOM 670 C C . PRO A 1 89 ? 43.859 -35.196 -4.108 1.00 49.91 89 PRO A C 1
ATOM 672 O O . PRO A 1 89 ? 42.766 -35.227 -3.546 1.00 49.91 89 PRO A O 1
ATOM 675 N N . GLU A 1 90 ? 44.309 -36.147 -4.918 1.00 40.94 90 GLU A N 1
ATOM 676 C CA . GLU A 1 90 ? 43.680 -37.410 -5.296 1.00 40.94 90 GLU A CA 1
ATOM 677 C C . GLU A 1 90 ? 43.768 -38.476 -4.180 1.00 40.94 90 GLU A C 1
ATOM 679 O O . GLU A 1 90 ? 44.590 -38.358 -3.271 1.00 40.94 90 GLU A O 1
ATOM 684 N N . GLN A 1 91 ? 43.003 -39.566 -4.379 1.00 40.94 91 GLN A N 1
ATOM 685 C CA . GLN A 1 91 ? 43.090 -40.940 -3.827 1.00 40.94 91 GLN A CA 1
ATOM 686 C C . GLN A 1 91 ? 41.982 -41.292 -2.809 1.00 40.94 91 GLN A C 1
ATOM 688 O O . GLN A 1 91 ? 41.849 -40.632 -1.789 1.00 40.94 91 GLN A O 1
ATOM 693 N N . LYS A 1 92 ? 41.148 -42.335 -2.972 1.00 41.06 92 LYS A N 1
ATOM 694 C CA . LYS A 1 92 ? 41.231 -43.581 -3.764 1.00 41.06 92 LYS A CA 1
ATOM 695 C C . LYS A 1 92 ? 39.827 -44.192 -3.985 1.00 41.06 92 LYS A C 1
ATOM 697 O O . LYS A 1 92 ? 39.042 -44.275 -3.050 1.00 41.06 92 LYS A O 1
ATOM 702 N N . GLU A 1 93 ? 39.576 -44.613 -5.224 1.00 38.78 93 GLU A N 1
ATOM 703 C CA . GLU A 1 93 ? 38.931 -45.860 -5.688 1.00 38.78 93 GLU A CA 1
ATOM 704 C C . GLU A 1 93 ? 38.191 -46.752 -4.658 1.00 38.78 93 GLU A C 1
ATOM 706 O O . GLU A 1 93 ? 38.838 -47.328 -3.789 1.00 38.78 93 GLU A O 1
ATOM 711 N N . HIS A 1 94 ? 36.872 -46.962 -4.820 1.00 39.56 94 HIS A N 1
ATOM 712 C CA . HIS A 1 94 ? 36.296 -48.286 -5.138 1.00 39.56 94 HIS A CA 1
ATOM 713 C C . HIS A 1 94 ? 34.784 -48.225 -5.445 1.00 39.56 94 HIS A C 1
ATOM 715 O O . HIS A 1 94 ? 34.053 -47.364 -4.962 1.00 39.56 94 HIS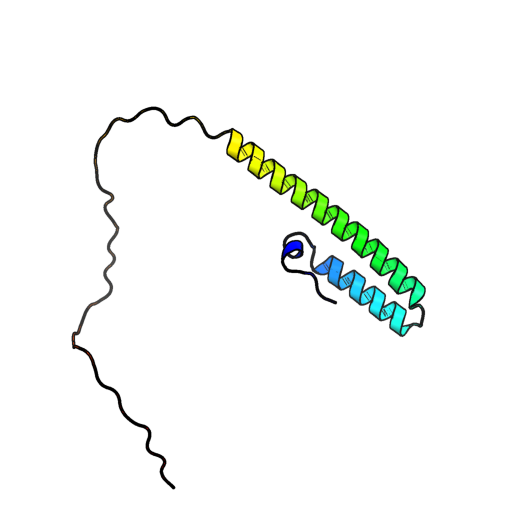 A O 1
ATOM 721 N N . ASP A 1 95 ? 34.380 -49.173 -6.283 1.00 40.09 95 ASP A N 1
ATOM 722 C CA . ASP A 1 95 ? 33.100 -49.422 -6.949 1.00 40.09 95 ASP A CA 1
ATOM 723 C C . ASP A 1 95 ? 31.852 -49.557 -6.033 1.00 40.09 95 ASP A C 1
ATOM 725 O O . ASP A 1 95 ? 31.938 -49.926 -4.863 1.00 40.09 95 ASP A O 1
ATOM 729 N N . GLN A 1 96 ? 30.674 -49.276 -6.609 1.00 39.03 96 GLN A N 1
ATOM 730 C CA . GLN A 1 96 ? 29.304 -49.467 -6.074 1.00 39.03 96 GLN A CA 1
ATOM 731 C C . GLN A 1 96 ? 28.938 -50.972 -5.883 1.00 39.03 96 GLN A C 1
ATOM 733 O O . GLN A 1 96 ? 29.764 -51.828 -6.183 1.00 39.03 96 GLN A O 1
ATOM 738 N N . PRO A 1 97 ? 27.667 -51.389 -5.644 1.00 52.91 97 PRO A N 1
ATOM 739 C CA . PRO A 1 97 ? 26.562 -50.937 -4.766 1.00 52.91 97 PRO A CA 1
ATOM 740 C C . PRO A 1 97 ? 25.994 -52.100 -3.893 1.00 52.91 97 PRO A C 1
ATOM 742 O O . PRO A 1 97 ? 26.172 -53.259 -4.242 1.00 52.91 97 PRO A O 1
ATOM 745 N N . ALA A 1 98 ? 25.196 -51.832 -2.842 1.00 41.53 98 ALA A N 1
ATOM 746 C CA . ALA A 1 98 ? 24.025 -52.663 -2.459 1.00 41.53 98 ALA A CA 1
ATOM 747 C C . ALA A 1 98 ? 23.249 -52.111 -1.244 1.00 41.53 98 ALA A C 1
ATOM 749 O O . ALA A 1 98 ? 23.810 -51.523 -0.326 1.00 41.53 98 ALA A O 1
ATOM 750 N N . LYS A 1 99 ? 21.930 -52.330 -1.282 1.00 48.28 99 LYS A N 1
ATOM 751 C CA . LYS A 1 99 ? 20.906 -52.033 -0.267 1.00 48.28 99 LYS A CA 1
ATOM 752 C C . LYS A 1 99 ? 20.910 -53.032 0.908 1.00 48.28 99 LYS A C 1
ATOM 754 O O . LYS A 1 99 ? 21.411 -54.138 0.756 1.00 48.28 99 LYS A O 1
ATOM 759 N N . GLU A 1 100 ? 20.150 -52.638 1.946 1.00 47.00 100 GLU A N 1
AT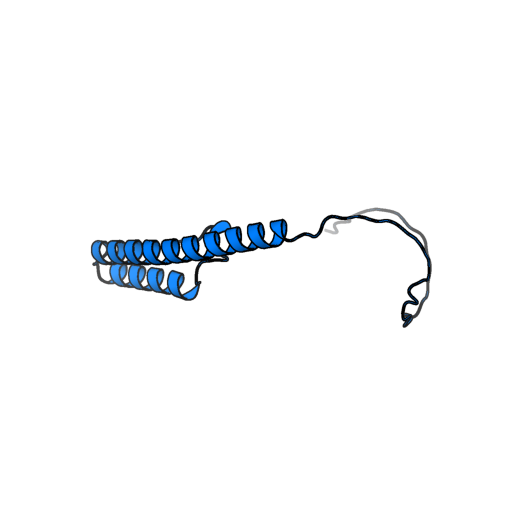OM 760 C CA . GLU A 1 100 ? 19.369 -53.429 2.939 1.00 47.00 100 GLU A CA 1
ATOM 761 C C . GLU A 1 100 ? 19.882 -53.403 4.402 1.00 47.00 100 GLU A C 1
ATOM 763 O O . GLU A 1 100 ? 21.042 -53.082 4.637 1.00 47.00 100 GLU A O 1
ATOM 768 N N . PRO A 1 101 ? 19.055 -53.761 5.414 1.00 54.81 101 PRO A N 1
ATOM 769 C CA . PRO A 1 101 ? 17.771 -53.160 5.796 1.00 54.81 101 PRO A CA 1
ATOM 770 C C . PRO A 1 101 ? 17.720 -52.779 7.302 1.00 54.81 101 PRO A C 1
ATOM 772 O O . PRO A 1 101 ? 18.596 -53.100 8.100 1.00 54.81 101 PRO A O 1
ATOM 775 N N . ILE A 1 102 ? 16.652 -52.082 7.696 1.00 57.22 102 ILE A N 1
ATOM 776 C CA . ILE A 1 102 ? 16.359 -51.628 9.068 1.00 57.22 102 ILE A CA 1
ATOM 777 C C . ILE A 1 102 ? 16.116 -52.836 9.993 1.00 57.22 102 ILE A C 1
ATOM 779 O O . ILE A 1 102 ? 15.354 -53.730 9.632 1.00 57.22 102 ILE A O 1
ATOM 783 N N . THR A 1 103 ? 16.689 -52.841 11.204 1.00 56.06 103 THR A N 1
ATOM 784 C CA . THR A 1 103 ? 16.298 -53.762 12.290 1.00 56.06 103 THR A CA 1
ATOM 785 C C . THR A 1 103 ? 15.945 -52.981 13.555 1.00 56.06 103 THR A C 1
ATOM 787 O O . THR A 1 103 ? 16.775 -52.285 14.134 1.00 56.06 103 THR A O 1
ATOM 790 N N . THR A 1 104 ? 14.683 -53.118 13.959 1.00 52.31 104 THR A N 1
ATOM 791 C CA . THR A 1 104 ? 14.103 -52.707 15.242 1.00 52.31 104 THR A CA 1
ATOM 792 C C . THR A 1 104 ? 14.505 -53.707 16.328 1.00 52.31 104 THR A C 1
ATOM 794 O O . THR A 1 104 ? 14.310 -54.908 16.151 1.00 52.31 104 THR A O 1
ATOM 797 N N . GLY A 1 105 ? 15.040 -53.220 17.449 1.00 51.12 105 GLY A N 1
ATOM 798 C CA . GLY A 1 105 ? 15.271 -54.001 18.668 1.00 51.12 105 GLY A CA 1
ATOM 799 C C . GLY A 1 105 ? 14.336 -53.524 19.777 1.00 51.12 105 GLY A C 1
ATOM 800 O O . GLY A 1 105 ? 14.238 -52.318 19.998 1.00 51.12 105 GLY A O 1
ATOM 801 N N . ALA A 1 106 ? 13.623 -54.481 20.372 1.00 53.62 106 ALA A N 1
ATOM 802 C CA . ALA A 1 106 ? 12.617 -54.328 21.424 1.00 53.62 106 ALA A CA 1
ATOM 803 C C . ALA A 1 106 ? 13.187 -53.879 22.779 1.00 53.62 106 ALA A C 1
ATOM 805 O O . ALA A 1 106 ? 14.384 -54.143 23.034 1.00 53.62 106 ALA A O 1
#

Sequence (106 aa):
LTSGYALEPFLVPESWEASLQELAACVGDGQWNEGLAGFLRDSRDLLSSACYVARRHAQAHQDAQSEAPGTSEDFQEVTSPVQPSCIPPEQKEHDQPAKEPITTGA

Radius of gyration: 29.93 Å; Cα contacts (8 Å, |Δi|>4): 36; chains: 1; bounding box: 58×60×63 Å

Mean predicted aligned error: 17.53 Å

Secondary structure (DSSP, 8-state):
----TTTTTTS-HHHHHHHHHHHHHHHHTT-HHHHHHHHHHHHHHHHHHHHHHHHHHHHHHHHHHHT--------------------PPP----------------

pLDDT: mean 72.5, std 22.53, range [35.62, 97.25]